Protein AF-A0A831M358-F1 (afdb_monomer_lite)

InterPro domains:
  IPR011761 ATP-grasp fold [PS50975] (11-47)
  IPR013815 ATP-grasp fold, subdomain 1 [G3DSA:3.30.1490.20] (24-57)
  IPR051538 Acyl-CoA Synthetase/Transferase [PTHR43334] (4-57)

pLDDT: mean 92.01, std 10.36, range [51.28, 98.56]

Secondary structure (DSSP, 8-state):
-PPPPPHHHHHHHHHHTT---------SSHHHHHHHHHHH-SS-------TT-----

Radius of gyration: 12.83 Å; chains: 1; bounding box: 35×24×29 Å

Structure (mmCIF, N/CA/C/O backbone):
data_AF-A0A831M358-F1
#
_entry.id   AF-A0A831M358-F1
#
loop_
_atom_site.group_PDB
_atom_site.id
_atom_site.type_symbol
_atom_site.label_atom_id
_atom_site.label_alt_id
_atom_site.label_comp_id
_atom_site.label_asym_id
_atom_site.label_entity_id
_atom_site.label_seq_id
_atom_site.pdbx_PDB_ins_code
_atom_site.Cartn_x
_atom_site.Cartn_y
_atom_site.Cartn_z
_atom_site.occupancy
_atom_site.B_iso_or_equiv
_atom_site.auth_seq_id
_atom_site.auth_comp_id
_atom_site.auth_asym_id
_atom_site.auth_atom_id
_atom_site.pdbx_PDB_model_num
ATOM 1 N N . MET A 1 1 ? 21.261 13.276 6.308 1.00 60.59 1 MET A N 1
ATOM 2 C CA . MET A 1 1 ? 20.434 12.933 5.128 1.00 60.59 1 MET A CA 1
ATOM 3 C C . MET A 1 1 ? 19.054 12.520 5.611 1.00 60.59 1 MET A C 1
ATOM 5 O O . MET A 1 1 ? 18.978 11.647 6.464 1.00 60.59 1 MET A O 1
ATOM 9 N N . THR A 1 2 ? 17.984 13.144 5.117 1.00 80.06 2 THR A N 1
ATOM 10 C CA . THR A 1 2 ? 16.606 12.788 5.499 1.00 80.06 2 THR A CA 1
ATOM 11 C C . THR A 1 2 ? 16.061 11.753 4.518 1.00 80.06 2 THR A C 1
ATOM 13 O O . THR A 1 2 ? 16.011 12.010 3.316 1.00 80.06 2 THR A O 1
ATOM 16 N N . ARG A 1 3 ? 15.670 10.576 5.016 1.00 86.06 3 ARG A N 1
ATOM 17 C CA . ARG A 1 3 ? 15.047 9.513 4.214 1.00 86.06 3 ARG A CA 1
ATOM 18 C C . ARG A 1 3 ? 13.583 9.861 3.931 1.00 86.06 3 ARG A C 1
ATOM 20 O O . ARG A 1 3 ? 12.856 10.204 4.859 1.00 86.06 3 ARG A O 1
ATOM 27 N N . ARG A 1 4 ? 13.145 9.745 2.673 1.00 87.44 4 ARG A N 1
ATOM 28 C CA . ARG A 1 4 ? 11.722 9.847 2.300 1.00 87.44 4 ARG A CA 1
ATOM 29 C C . ARG A 1 4 ? 11.042 8.492 2.495 1.00 87.44 4 ARG A C 1
ATOM 31 O O . ARG A 1 4 ? 11.647 7.465 2.202 1.00 87.44 4 ARG A O 1
ATOM 38 N N . LEU A 1 5 ? 9.812 8.510 3.000 1.00 91.31 5 LEU A N 1
ATOM 39 C CA . LEU A 1 5 ? 8.961 7.325 3.092 1.00 91.31 5 LEU A CA 1
ATOM 40 C C . LEU A 1 5 ? 8.176 7.165 1.790 1.00 91.31 5 LEU A C 1
ATOM 42 O O . LEU A 1 5 ? 7.727 8.159 1.215 1.00 91.31 5 LEU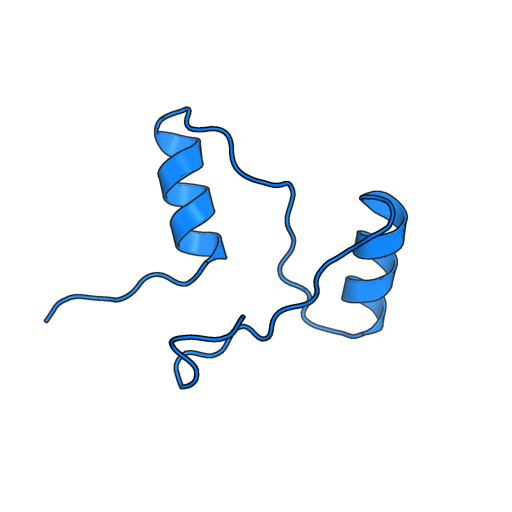 A O 1
ATOM 46 N N . SER A 1 6 ? 7.978 5.927 1.354 1.00 91.31 6 SER A N 1
ATOM 47 C CA . SER A 1 6 ? 6.914 5.592 0.405 1.00 91.31 6 SER A CA 1
ATOM 48 C C . SER A 1 6 ? 5.530 5.790 1.040 1.00 91.31 6 SER A C 1
ATOM 50 O O . SER A 1 6 ? 5.399 5.889 2.261 1.00 91.31 6 SER A O 1
ATOM 52 N N . GLU A 1 7 ? 4.475 5.818 0.220 1.00 92.50 7 GLU A N 1
ATOM 53 C CA . GLU A 1 7 ? 3.091 5.941 0.705 1.00 92.50 7 GLU A CA 1
ATOM 54 C C . GLU A 1 7 ? 2.734 4.809 1.685 1.00 92.50 7 GLU A C 1
ATOM 56 O O . GLU A 1 7 ? 2.219 5.075 2.768 1.00 92.50 7 GLU A O 1
ATOM 61 N N . ALA A 1 8 ? 3.106 3.563 1.367 1.00 93.62 8 ALA A N 1
ATOM 62 C CA . ALA A 1 8 ? 2.866 2.408 2.232 1.00 93.62 8 ALA A CA 1
ATOM 63 C C . ALA A 1 8 ? 3.629 2.491 3.567 1.00 93.62 8 ALA A C 1
ATOM 65 O O . ALA A 1 8 ? 3.066 2.200 4.622 1.00 93.62 8 ALA A O 1
ATOM 66 N N . GLU A 1 9 ? 4.889 2.940 3.558 1.00 94.31 9 GLU A N 1
ATOM 67 C CA . GLU A 1 9 ? 5.637 3.179 4.802 1.00 94.31 9 GLU A CA 1
ATOM 68 C C . GLU A 1 9 ? 5.018 4.312 5.630 1.00 94.31 9 GLU A C 1
ATOM 70 O O . GLU A 1 9 ? 4.949 4.217 6.857 1.00 94.31 9 GLU A O 1
ATOM 75 N N . GLY A 1 10 ? 4.544 5.371 4.969 1.00 95.12 10 GLY A N 1
ATOM 76 C CA . GLY A 1 10 ? 3.807 6.457 5.608 1.00 95.12 10 GLY A CA 1
ATOM 77 C C . GLY A 1 10 ? 2.517 5.960 6.261 1.00 95.12 10 GLY A C 1
ATOM 78 O O . GLY A 1 10 ? 2.259 6.272 7.423 1.00 95.12 10 GLY A O 1
ATOM 79 N N . TYR A 1 11 ? 1.739 5.128 5.566 1.00 97.12 11 TYR A N 1
ATOM 80 C CA . TYR A 1 11 ? 0.529 4.526 6.121 1.00 97.12 11 TYR A CA 1
ATOM 81 C C . TYR A 1 11 ? 0.818 3.594 7.297 1.00 97.12 11 TYR A C 1
ATOM 83 O O . TYR A 1 11 ? 0.124 3.676 8.311 1.00 97.12 11 TYR A O 1
ATOM 91 N N . ALA A 1 12 ? 1.861 2.767 7.215 1.00 96.69 12 ALA A N 1
ATOM 92 C CA . ALA A 1 12 ? 2.279 1.916 8.328 1.00 96.69 12 ALA A CA 1
ATOM 93 C C . ALA A 1 12 ? 2.675 2.745 9.562 1.00 96.69 12 ALA A C 1
ATOM 95 O O . ALA A 1 12 ? 2.305 2.404 10.689 1.00 96.69 12 ALA A O 1
ATOM 96 N N . LEU A 1 13 ? 3.380 3.864 9.356 1.00 97.25 13 LEU A N 1
ATOM 97 C CA . LEU A 1 13 ? 3.730 4.791 10.429 1.00 97.25 13 LEU A CA 1
ATOM 98 C C . LEU A 1 13 ? 2.478 5.399 11.070 1.00 97.25 13 LEU A C 1
ATOM 100 O O . LEU A 1 13 ? 2.340 5.347 12.286 1.00 97.25 13 LEU A O 1
ATOM 104 N N . LEU A 1 14 ? 1.555 5.937 10.272 1.00 98.31 14 LEU A N 1
ATOM 105 C CA . LEU A 1 14 ? 0.313 6.541 10.767 1.00 98.31 14 LEU A CA 1
ATOM 106 C C . LEU A 1 14 ? -0.541 5.530 11.547 1.00 98.31 14 LEU A C 1
ATOM 108 O O . LEU A 1 14 ? -0.980 5.823 12.661 1.00 98.31 14 LEU A O 1
ATOM 112 N N . ALA A 1 15 ? -0.701 4.318 11.010 1.00 97.69 15 ALA A N 1
ATOM 113 C CA . ALA A 1 15 ? -1.441 3.242 11.661 1.00 97.69 15 ALA A CA 1
ATOM 114 C C . ALA A 1 15 ? -0.837 2.862 13.023 1.00 97.69 15 ALA A C 1
ATOM 116 O O . ALA A 1 15 ? -1.579 2.632 13.979 1.00 97.69 15 ALA A O 1
ATOM 117 N N . LYS A 1 16 ? 0.500 2.873 13.153 1.00 97.88 16 LYS A N 1
A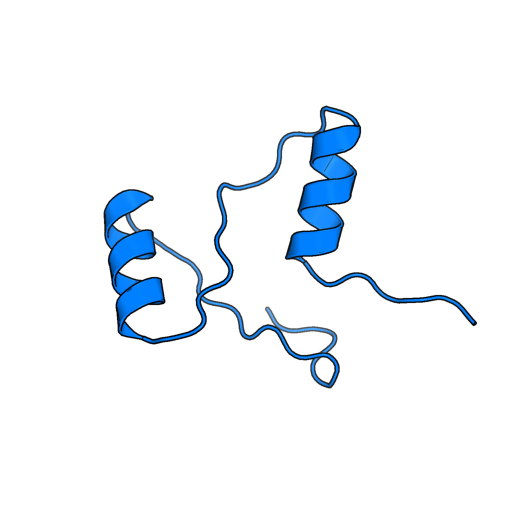TOM 118 C CA . LYS A 1 16 ? 1.197 2.633 14.430 1.00 97.88 16 LYS A CA 1
ATOM 119 C C . LYS A 1 16 ? 0.820 3.649 15.516 1.00 97.88 16 LYS A C 1
ATOM 121 O O . LYS A 1 16 ? 0.856 3.312 16.696 1.00 97.88 16 LYS A O 1
ATOM 126 N N . TYR A 1 17 ? 0.438 4.866 15.133 1.00 98.25 17 TYR A N 1
ATOM 127 C CA . TYR A 1 17 ? -0.043 5.907 16.049 1.00 98.25 17 TYR A CA 1
ATOM 128 C C . TYR A 1 17 ? -1.575 5.947 16.175 1.00 98.25 17 TYR A C 1
ATOM 130 O O . TYR A 1 17 ? -2.125 6.911 16.701 1.00 98.25 17 TYR A O 1
ATOM 138 N N . GLY A 1 18 ? -2.284 4.921 15.693 1.00 98.00 18 GLY A N 1
ATOM 139 C CA . GLY A 1 18 ? -3.746 4.845 15.760 1.00 98.00 18 GLY A CA 1
ATOM 140 C C . GLY A 1 18 ? -4.468 5.761 14.769 1.00 98.00 18 GLY A C 1
ATOM 141 O O . GLY A 1 18 ? -5.690 5.904 14.836 1.00 98.00 18 GLY A O 1
ATOM 142 N N . ILE A 1 19 ? -3.744 6.376 13.830 1.00 98.56 19 ILE A N 1
ATOM 143 C CA . ILE A 1 19 ? -4.346 7.193 12.778 1.00 98.56 19 ILE A CA 1
ATOM 144 C C . ILE A 1 19 ? -4.888 6.249 11.705 1.00 98.56 19 ILE A C 1
ATOM 146 O O . ILE A 1 19 ? -4.161 5.424 11.152 1.00 98.56 19 ILE A O 1
ATOM 150 N N . ARG A 1 20 ? -6.186 6.368 11.405 1.00 98.12 20 ARG A N 1
ATOM 151 C CA . ARG A 1 20 ? -6.832 5.567 10.358 1.00 98.12 20 ARG A CA 1
ATOM 152 C C . ARG A 1 20 ? -6.246 5.914 8.990 1.00 98.12 20 ARG A C 1
ATOM 154 O O . ARG A 1 20 ? -6.161 7.084 8.630 1.00 98.12 20 ARG A O 1
ATOM 161 N N . VAL A 1 21 ? -5.917 4.884 8.220 1.00 97.44 21 VAL A N 1
ATOM 162 C CA . VAL A 1 21 ? -5.399 4.981 6.850 1.00 97.44 21 VAL A CA 1
ATOM 163 C C . VAL A 1 21 ? -6.299 4.196 5.893 1.00 97.44 21 VAL A C 1
ATOM 165 O O . VAL A 1 21 ? -7.019 3.298 6.343 1.00 97.44 21 VAL A O 1
ATOM 168 N N . PRO A 1 22 ? -6.290 4.502 4.584 1.00 95.44 22 PRO A N 1
ATOM 169 C CA . PRO A 1 22 ? -7.000 3.695 3.600 1.00 95.44 22 PRO A CA 1
ATOM 170 C C . PRO A 1 22 ? -6.510 2.241 3.603 1.00 95.44 22 PRO A C 1
ATOM 172 O O . PRO A 1 22 ? -5.323 1.970 3.806 1.00 95.44 22 PRO A O 1
ATOM 175 N N . LYS A 1 23 ? -7.418 1.297 3.332 1.00 96.19 23 LYS A N 1
ATOM 176 C CA . LYS A 1 23 ? -7.021 -0.072 2.980 1.00 96.19 23 LYS A CA 1
ATOM 177 C C . LYS A 1 23 ? -6.201 -0.005 1.688 1.00 96.19 23 LYS A C 1
ATOM 179 O O . LYS A 1 23 ? -6.613 0.655 0.739 1.00 96.19 23 LYS A O 1
ATOM 184 N N . HIS A 1 24 ? -5.046 -0.653 1.669 1.00 96.44 24 HIS A N 1
ATOM 185 C CA . HIS A 1 24 ? -4.109 -0.590 0.551 1.00 96.44 24 HIS A CA 1
ATOM 186 C C . HIS A 1 24 ? -3.296 -1.883 0.463 1.00 96.44 24 HIS A C 1
ATOM 188 O O . HIS A 1 24 ? -3.215 -2.636 1.434 1.00 96.44 24 HIS A O 1
ATOM 194 N N . HIS A 1 25 ? -2.691 -2.112 -0.702 1.00 96.62 25 HIS A N 1
ATOM 195 C CA . HIS A 1 25 ? -1.822 -3.253 -0.985 1.00 96.62 25 HIS A CA 1
ATOM 196 C C . HIS A 1 25 ? -0.736 -2.842 -1.975 1.00 96.62 25 HIS A C 1
ATOM 198 O O . HIS A 1 25 ? -1.005 -2.080 -2.906 1.00 96.62 25 HIS A O 1
ATOM 204 N N . ILE A 1 26 ? 0.485 -3.342 -1.780 1.00 96.62 26 ILE A N 1
ATOM 205 C CA . ILE A 1 26 ? 1.559 -3.190 -2.765 1.00 96.62 26 ILE A CA 1
ATOM 206 C C . ILE A 1 26 ? 1.507 -4.409 -3.674 1.00 96.62 26 ILE A C 1
ATOM 208 O O . ILE A 1 26 ? 1.932 -5.492 -3.283 1.00 96.62 26 ILE A O 1
ATOM 212 N N . ALA A 1 27 ? 1.015 -4.211 -4.893 1.00 96.56 27 ALA A N 1
ATOM 213 C CA . ALA A 1 27 ? 0.967 -5.272 -5.882 1.00 96.56 27 ALA A CA 1
ATOM 214 C C . ALA A 1 27 ? 2.278 -5.372 -6.673 1.00 96.56 27 ALA A C 1
ATOM 216 O O . ALA A 1 27 ? 2.774 -4.373 -7.200 1.00 96.56 27 ALA A O 1
ATOM 217 N N . ALA A 1 28 ? 2.808 -6.589 -6.813 1.00 95.69 28 ALA A N 1
ATOM 218 C CA . ALA A 1 28 ? 4.021 -6.859 -7.600 1.00 95.69 28 ALA A CA 1
ATOM 219 C C . ALA A 1 28 ? 3.724 -7.360 -9.027 1.00 95.69 28 ALA A C 1
ATOM 221 O O . ALA A 1 28 ? 4.631 -7.545 -9.838 1.00 95.69 28 ALA A O 1
ATOM 222 N N . SER A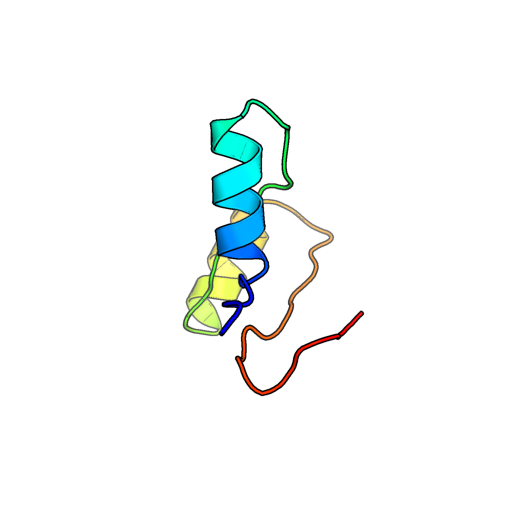 1 29 ? 2.452 -7.601 -9.350 1.00 97.62 29 SER A N 1
ATOM 223 C CA . SER A 1 29 ? 2.023 -8.061 -10.669 1.00 97.62 29 SER A CA 1
ATOM 224 C C . SER A 1 29 ? 0.614 -7.576 -11.001 1.00 97.62 29 SER A C 1
ATOM 226 O O . SER A 1 29 ? -0.147 -7.168 -10.125 1.00 97.62 29 SER A O 1
ATOM 228 N N . ARG A 1 30 ? 0.239 -7.661 -12.282 1.00 97.50 30 ARG A N 1
ATOM 229 C CA . ARG A 1 30 ? -1.120 -7.331 -12.739 1.00 97.50 30 ARG A CA 1
ATOM 230 C C . ARG A 1 30 ? -2.181 -8.239 -12.114 1.00 97.50 30 ARG A C 1
ATOM 232 O O . ARG A 1 30 ? -3.250 -7.754 -11.769 1.00 97.50 30 ARG A O 1
ATOM 239 N N . ALA A 1 31 ? -1.882 -9.532 -11.972 1.00 98.38 31 ALA A N 1
ATOM 240 C CA . ALA A 1 31 ? -2.810 -10.503 -11.396 1.00 98.38 31 ALA A CA 1
ATOM 241 C C . ALA A 1 31 ? -3.066 -10.221 -9.907 1.00 98.38 31 ALA A C 1
ATOM 243 O O . ALA A 1 31 ? -4.212 -10.197 -9.477 1.00 98.38 31 ALA A O 1
ATOM 244 N N . ASP A 1 32 ? -2.004 -9.935 -9.153 1.00 98.19 32 ASP A N 1
ATOM 245 C CA . ASP A 1 32 ? -2.067 -9.557 -7.735 1.00 98.19 32 ASP A CA 1
ATOM 246 C C . ASP A 1 32 ? -2.833 -8.237 -7.529 1.00 98.19 32 ASP A C 1
ATOM 248 O O . ASP A 1 32 ? -3.739 -8.155 -6.700 1.00 98.19 32 ASP A O 1
ATOM 252 N N . ALA A 1 33 ? -2.560 -7.230 -8.368 1.00 98.00 33 ALA A N 1
ATOM 253 C CA . ALA A 1 33 ? -3.301 -5.968 -8.351 1.00 98.00 33 ALA A CA 1
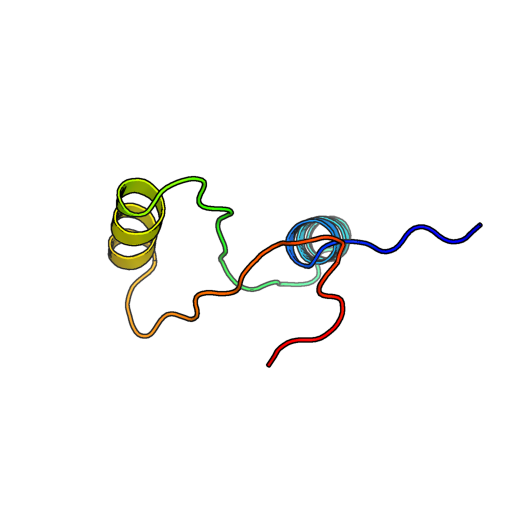ATOM 254 C C . ALA A 1 33 ? -4.804 -6.174 -8.600 1.00 98.00 33 ALA A C 1
ATOM 256 O O . ALA A 1 33 ? -5.623 -5.590 -7.892 1.00 98.00 33 ALA A O 1
ATOM 257 N N . GLY A 1 34 ? -5.160 -7.011 -9.583 1.00 98.25 34 GLY A N 1
ATOM 258 C CA . GLY A 1 34 ? -6.552 -7.337 -9.900 1.00 98.25 34 GLY A CA 1
ATOM 259 C C . GLY A 1 34 ? -7.252 -8.079 -8.762 1.00 98.25 34 GLY A C 1
ATOM 260 O O . GLY A 1 34 ? -8.314 -7.654 -8.320 1.00 98.25 34 GLY A O 1
ATOM 261 N N . ALA A 1 35 ? -6.614 -9.119 -8.218 1.00 98.38 35 ALA A N 1
ATOM 262 C CA . ALA A 1 35 ? -7.170 -9.895 -7.112 1.00 98.38 35 ALA A CA 1
ATOM 263 C C . ALA A 1 35 ? -7.442 -9.027 -5.873 1.00 98.38 35 ALA A C 1
ATOM 265 O O . ALA A 1 35 ? -8.486 -9.163 -5.231 1.00 98.38 35 ALA A O 1
ATOM 266 N N . PHE A 1 36 ? -6.533 -8.102 -5.547 1.00 98.38 36 PHE A N 1
ATOM 267 C CA . PHE A 1 36 ? -6.757 -7.183 -4.435 1.00 98.38 36 PHE A CA 1
ATOM 268 C C . PHE A 1 36 ? -7.845 -6.147 -4.736 1.00 98.38 36 PHE A C 1
ATOM 270 O O . PHE A 1 36 ? -8.638 -5.846 -3.847 1.00 98.38 36 PHE A O 1
ATOM 277 N N . ALA A 1 37 ? -7.913 -5.622 -5.965 1.00 98.31 37 ALA A N 1
ATOM 278 C CA . ALA A 1 37 ? -8.962 -4.687 -6.375 1.00 98.31 37 ALA A CA 1
ATOM 279 C C . ALA A 1 37 ? -10.366 -5.306 -6.249 1.00 98.31 37 ALA A C 1
ATOM 281 O O . ALA A 1 37 ? -11.275 -4.669 -5.713 1.00 98.31 37 ALA A O 1
ATOM 282 N N . ASP A 1 38 ? -10.520 -6.571 -6.645 1.00 98.50 38 ASP A N 1
ATOM 283 C CA . ASP A 1 38 ? -11.776 -7.311 -6.490 1.00 98.50 38 ASP A CA 1
ATOM 284 C C . ASP A 1 38 ? -12.131 -7.531 -5.010 1.00 98.50 38 ASP A C 1
ATOM 286 O O . ASP A 1 38 ? -13.293 -7.410 -4.621 1.00 98.50 38 ASP A O 1
ATOM 290 N N . ALA A 1 39 ? -11.133 -7.802 -4.162 1.00 98.31 39 ALA A N 1
ATOM 291 C CA . ALA A 1 39 ? -11.334 -8.044 -2.733 1.00 98.31 39 ALA A CA 1
ATOM 292 C C . ALA A 1 39 ? -11.640 -6.770 -1.922 1.00 98.31 39 ALA A C 1
ATOM 294 O O . ALA A 1 39 ? -12.428 -6.813 -0.974 1.00 98.31 39 ALA A O 1
ATOM 295 N N . ILE A 1 40 ? -11.003 -5.639 -2.248 1.00 97.69 40 ILE A N 1
ATOM 296 C CA . ILE A 1 40 ? -11.213 -4.358 -1.551 1.00 97.69 40 ILE A CA 1
ATOM 297 C C . ILE A 1 40 ? -12.498 -3.648 -2.010 1.00 97.69 40 ILE A C 1
ATOM 299 O O . ILE A 1 40 ? -13.103 -2.930 -1.209 1.00 97.69 40 ILE A O 1
ATOM 303 N N . GLY A 1 41 ? -12.925 -3.888 -3.255 1.00 98.25 41 GLY A N 1
ATOM 304 C CA . GLY A 1 41 ? -14.102 -3.292 -3.881 1.00 98.25 41 GLY A CA 1
ATOM 305 C C . GLY A 1 41 ? -13.796 -2.024 -4.689 1.00 98.25 41 GLY A C 1
ATOM 306 O O . GLY A 1 41 ? -12.867 -1.277 -4.392 1.00 98.25 41 GLY A O 1
ATOM 307 N N . TYR A 1 42 ? -14.614 -1.777 -5.716 1.00 97.31 42 TYR A N 1
ATOM 308 C CA . TYR A 1 42 ? -14.483 -0.646 -6.643 1.00 97.31 42 TYR A CA 1
ATOM 309 C C . TYR A 1 42 ? -15.315 0.578 -6.212 1.00 97.31 42 TYR A C 1
ATOM 311 O O . TYR A 1 42 ? -16.354 0.407 -5.569 1.00 97.31 42 TYR A O 1
ATOM 319 N N . PRO A 1 43 ? -14.926 1.810 -6.613 1.00 96.81 43 PRO A N 1
ATOM 320 C CA . PRO A 1 43 ? -13.764 2.165 -7.443 1.00 96.81 43 PRO A CA 1
ATOM 321 C C . PRO A 1 43 ? -12.429 2.101 -6.685 1.00 96.81 43 PRO A C 1
ATOM 323 O O . PRO A 1 43 ? -12.379 2.337 -5.481 1.00 96.81 43 PRO A O 1
ATOM 326 N N . VAL A 1 44 ? -11.337 1.832 -7.412 1.00 96.88 44 VAL A N 1
ATOM 327 C CA . VAL A 1 44 ? -9.972 1.763 -6.860 1.00 96.88 44 VAL A CA 1
ATOM 328 C C . VAL A 1 44 ? -9.034 2.765 -7.529 1.00 96.88 44 VAL A C 1
ATOM 330 O O . VAL A 1 44 ? -9.249 3.176 -8.668 1.00 96.88 44 VAL A O 1
ATOM 333 N N . VAL A 1 45 ? -7.958 3.120 -6.823 1.00 95.19 45 VAL A N 1
ATOM 334 C CA . VAL A 1 45 ? -6.838 3.906 -7.353 1.00 95.19 45 VAL A CA 1
ATOM 335 C C . VAL A 1 45 ? -5.608 3.006 -7.431 1.00 95.19 45 VAL A C 1
ATOM 337 O O . VAL A 1 45 ? -5.264 2.346 -6.454 1.00 95.19 45 VAL A O 1
ATOM 340 N N . LEU A 1 46 ? -4.928 3.003 -8.579 1.00 94.31 46 LEU A N 1
ATOM 341 C CA . LEU A 1 46 ? -3.642 2.333 -8.761 1.00 94.31 46 LEU A CA 1
ATOM 342 C C . LEU A 1 46 ? -2.540 3.383 -8.903 1.00 94.31 46 LEU A C 1
ATOM 344 O O . LEU A 1 46 ? -2.579 4.203 -9.819 1.00 94.31 46 LEU A O 1
ATOM 348 N N . LYS A 1 47 ? -1.537 3.329 -8.024 1.00 92.19 47 LYS A N 1
ATOM 349 C CA . LYS A 1 47 ? -0.369 4.215 -8.064 1.00 92.19 47 LYS A CA 1
ATOM 350 C C . LYS A 1 47 ? 0.906 3.408 -8.262 1.00 92.19 47 LYS A C 1
ATOM 352 O O . LYS A 1 47 ? 1.068 2.332 -7.694 1.00 92.19 47 LYS A O 1
ATOM 357 N N . VAL A 1 48 ? 1.831 3.947 -9.054 1.00 91.19 48 VAL A N 1
ATOM 358 C CA . VAL A 1 48 ? 3.179 3.380 -9.167 1.00 91.19 48 VAL A CA 1
ATOM 359 C C . VAL A 1 48 ? 3.978 3.694 -7.905 1.00 91.19 48 VAL A C 1
ATOM 361 O O . VAL A 1 48 ? 4.011 4.839 -7.458 1.00 91.19 48 VAL A O 1
ATOM 364 N N . VAL A 1 49 ? 4.661 2.688 -7.364 1.00 90.38 49 VAL A N 1
ATOM 365 C CA . VAL A 1 49 ? 5.610 2.850 -6.259 1.00 90.38 49 VAL A CA 1
ATOM 366 C C . VAL A 1 49 ? 7.015 2.853 -6.852 1.00 90.38 49 VAL A C 1
ATOM 368 O O . VAL A 1 49 ? 7.489 1.829 -7.335 1.00 90.38 49 VAL A O 1
ATOM 371 N N . SER A 1 50 ? 7.671 4.013 -6.869 1.00 88.44 50 SER A N 1
ATOM 372 C CA . SER A 1 50 ? 9.033 4.156 -7.391 1.00 88.44 50 SER A CA 1
ATOM 373 C C . SER A 1 50 ? 9.785 5.263 -6.644 1.00 88.44 50 SER A C 1
ATOM 375 O O . SER A 1 50 ? 9.219 6.3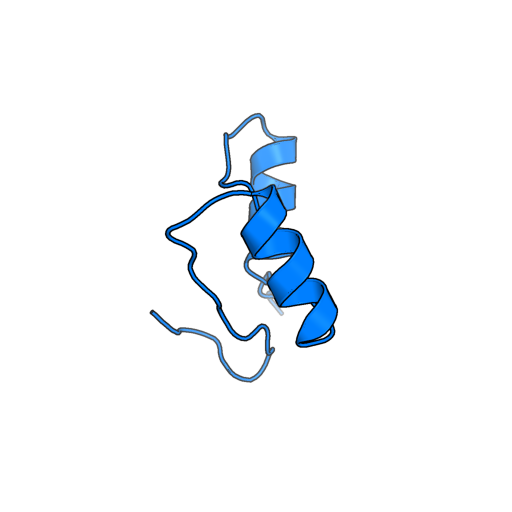38 -6.443 1.00 88.44 50 SER A O 1
ATOM 377 N N . PRO A 1 51 ? 11.055 5.040 -6.259 1.00 84.56 51 PRO A N 1
ATOM 378 C CA . PRO A 1 51 ? 11.878 6.069 -5.622 1.00 84.56 51 PRO A CA 1
ATOM 379 C C . PRO A 1 51 ? 12.157 7.266 -6.545 1.00 84.56 51 PRO A C 1
ATOM 381 O O . PRO A 1 51 ? 12.361 8.377 -6.055 1.00 84.56 51 PRO A O 1
ATOM 384 N N . ASP A 1 52 ? 12.106 7.062 -7.863 1.00 86.00 52 ASP A N 1
ATOM 385 C CA . ASP A 1 52 ? 12.380 8.092 -8.872 1.00 86.00 52 ASP A CA 1
ATOM 386 C C . ASP A 1 52 ? 11.169 9.002 -9.122 1.00 86.00 52 ASP A C 1
ATOM 388 O O . ASP A 1 52 ? 11.261 10.028 -9.796 1.00 86.00 52 ASP A O 1
ATOM 392 N N . ILE A 1 53 ? 10.008 8.636 -8.576 1.00 82.50 53 ILE A N 1
ATOM 393 C CA . ILE A 1 53 ? 8.735 9.305 -8.814 1.00 82.50 53 ILE A CA 1
ATOM 394 C C . ILE A 1 53 ? 8.167 9.758 -7.471 1.00 82.50 53 ILE A C 1
ATOM 396 O O . ILE A 1 53 ? 7.449 9.038 -6.783 1.00 82.50 53 ILE A O 1
ATOM 400 N N . VAL A 1 54 ? 8.505 10.989 -7.096 1.00 72.94 54 VAL A N 1
ATOM 401 C CA . VAL A 1 54 ? 8.261 11.505 -5.742 1.00 72.94 54 VAL A CA 1
ATOM 402 C C . VAL A 1 54 ? 6.836 12.036 -5.560 1.00 72.94 54 VAL A C 1
ATOM 404 O O . VAL A 1 54 ? 6.274 11.895 -4.478 1.00 72.94 54 VAL A O 1
ATOM 407 N N . HIS A 1 55 ? 6.245 12.661 -6.583 1.00 67.12 55 HIS A N 1
ATOM 408 C CA . HIS A 1 55 ? 4.880 13.202 -6.555 1.00 67.12 55 HIS A CA 1
ATOM 409 C C . HIS A 1 55 ? 4.121 12.758 -7.806 1.00 67.12 55 HIS A C 1
ATOM 411 O O . HIS A 1 55 ? 4.515 13.082 -8.926 1.00 67.12 55 HIS A O 1
ATOM 417 N N . LYS A 1 56 ? 3.030 12.019 -7.598 1.00 60.41 56 LYS A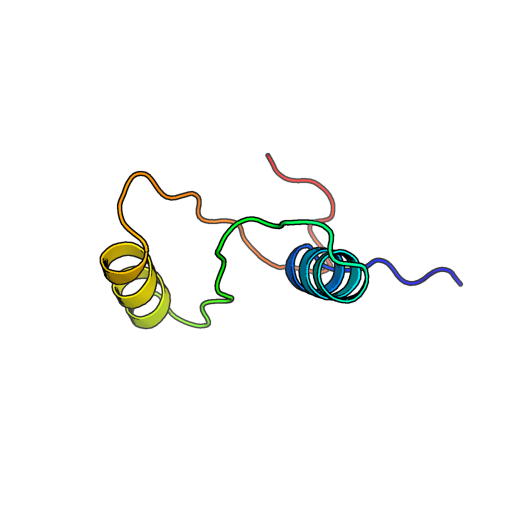 N 1
ATOM 418 C CA . LYS A 1 56 ? 2.029 11.670 -8.610 1.00 60.41 56 LYS A CA 1
ATOM 419 C C . LYS A 1 56 ? 0.645 11.729 -7.970 1.00 60.41 56 LYS A C 1
ATOM 421 O O . LYS A 1 56 ? 0.486 11.276 -6.836 1.00 60.41 56 LYS A O 1
ATOM 426 N N . SER A 1 57 ? -0.294 12.340 -8.691 1.00 51.28 57 SER A N 1
ATOM 427 C CA . SER A 1 57 ? -1.718 12.422 -8.349 1.00 51.28 57 SER A CA 1
ATOM 428 C C . SER A 1 57 ? -2.383 11.057 -8.464 1.00 51.28 57 SER A C 1
ATOM 430 O O . SER A 1 57 ? -2.089 10.364 -9.463 1.00 51.28 57 SER A O 1
#

Foldseek 3Di:
DDDDDWPVRVCVVCVVVVHDDDDDDDDPDPVSVVVVCVVSDDDDDDDDTDPVCDDDD

Sequence (57 aa):
MTRRLSEAEGYALLAKYGIRVPKHHIAASRADAGAFADAIGYPVVLKVVSPDIVHKS

Organism: NCBI:txid2201